Protein AF-A0A958N8B2-F1 (afdb_monomer_lite)

Structure (mmCIF, N/CA/C/O backbone):
data_AF-A0A958N8B2-F1
#
_entry.id   AF-A0A958N8B2-F1
#
loop_
_atom_site.group_PDB
_atom_site.id
_atom_site.type_symbol
_atom_site.label_atom_id
_atom_site.label_alt_id
_atom_site.label_comp_id
_atom_site.label_asym_id
_atom_site.label_entity_id
_atom_site.label_seq_id
_atom_site.pdbx_PDB_ins_code
_atom_site.Cartn_x
_atom_site.Cartn_y
_atom_site.Cartn_z
_atom_site.occupancy
_atom_site.B_iso_or_equiv
_atom_site.auth_seq_id
_atom_site.auth_comp_id
_atom_site.auth_asym_id
_atom_site.auth_atom_id
_atom_site.pdbx_PDB_model_num
ATOM 1 N N . MET A 1 1 ? -13.854 0.200 -0.971 1.00 92.38 1 MET A N 1
ATOM 2 C CA . MET A 1 1 ? -12.837 0.513 0.056 1.00 92.38 1 MET A CA 1
ATOM 3 C C . MET A 1 1 ? -11.889 1.619 -0.404 1.00 92.38 1 MET A C 1
ATOM 5 O O . MET A 1 1 ? -11.945 2.680 0.193 1.00 92.38 1 MET A O 1
ATOM 9 N N . ALA A 1 2 ? -11.101 1.433 -1.475 1.00 94.50 2 ALA A N 1
ATOM 10 C CA . ALA A 1 2 ? -10.171 2.461 -1.979 1.00 94.50 2 ALA A CA 1
ATOM 11 C C . ALA A 1 2 ? -10.841 3.829 -2.223 1.00 94.50 2 ALA A C 1
ATOM 13 O O . ALA A 1 2 ? -10.378 4.840 -1.712 1.00 94.50 2 ALA A O 1
ATOM 14 N N . ILE A 1 3 ? -12.012 3.854 -2.873 1.00 95.44 3 ILE A N 1
ATOM 15 C CA . ILE A 1 3 ? -12.797 5.090 -3.062 1.00 95.44 3 ILE A CA 1
ATOM 16 C C . ILE A 1 3 ? -13.089 5.801 -1.728 1.00 95.44 3 ILE A C 1
ATOM 18 O O . ILE A 1 3 ? -12.949 7.014 -1.645 1.00 95.44 3 ILE A O 1
ATOM 22 N N . ALA A 1 4 ? -13.453 5.064 -0.673 1.00 96.12 4 ALA A N 1
ATOM 23 C CA . ALA A 1 4 ? -13.767 5.655 0.630 1.00 96.12 4 ALA A CA 1
ATOM 24 C C . ALA A 1 4 ? -12.529 6.284 1.293 1.00 96.12 4 ALA A C 1
ATOM 26 O O . ALA A 1 4 ? -12.636 7.344 1.903 1.00 96.12 4 ALA A O 1
ATOM 27 N N . ILE A 1 5 ? -11.356 5.660 1.135 1.00 97.56 5 ILE A N 1
ATOM 28 C CA . ILE A 1 5 ? -10.074 6.202 1.611 1.00 97.56 5 ILE A CA 1
ATOM 29 C C . ILE A 1 5 ? -9.712 7.466 0.817 1.00 97.56 5 ILE A C 1
ATOM 31 O O . ILE A 1 5 ? -9.427 8.505 1.408 1.00 97.56 5 ILE A O 1
ATOM 35 N N . SER A 1 6 ? -9.818 7.410 -0.513 1.00 97.69 6 SER A N 1
ATOM 36 C CA . SER A 1 6 ? -9.534 8.543 -1.404 1.00 97.69 6 SER A CA 1
ATOM 37 C C . SER A 1 6 ? -10.443 9.748 -1.143 1.00 97.69 6 SER A C 1
ATOM 39 O O . SER A 1 6 ? -9.972 10.881 -1.077 1.00 97.69 6 SER A O 1
ATOM 41 N N . GLN A 1 7 ? -11.733 9.525 -0.873 1.00 97.75 7 GLN A N 1
ATOM 42 C CA . GLN A 1 7 ? -12.687 10.586 -0.523 1.00 97.75 7 GLN A CA 1
ATOM 43 C C . GLN A 1 7 ? -12.355 11.317 0.786 1.00 97.75 7 GLN A C 1
ATOM 45 O O . GLN A 1 7 ? -12.834 12.430 1.000 1.00 97.75 7 GLN A O 1
ATOM 50 N N . LYS A 1 8 ? -11.540 10.720 1.663 1.00 98.06 8 LYS A N 1
ATOM 51 C CA . LYS A 1 8 ? -11.004 11.387 2.858 1.00 98.06 8 LYS A CA 1
ATOM 52 C C . LYS A 1 8 ? -9.726 12.186 2.585 1.00 98.06 8 LYS A C 1
ATOM 54 O O . LYS A 1 8 ? -9.203 12.802 3.505 1.00 98.06 8 LYS A O 1
ATOM 59 N N . GLY A 1 9 ? -9.252 12.214 1.340 1.00 97.81 9 GLY A N 1
ATOM 60 C CA . GLY A 1 9 ? -8.042 12.926 0.930 1.00 97.81 9 GLY A CA 1
ATOM 61 C C . GLY A 1 9 ? -6.757 12.109 1.074 1.00 97.81 9 GLY A C 1
ATOM 62 O O . GLY A 1 9 ? -5.673 12.666 0.922 1.00 97.81 9 GLY A O 1
ATOM 63 N N . PHE A 1 10 ? -6.854 10.808 1.359 1.00 98.50 10 PHE A N 1
ATOM 64 C CA . PHE A 1 10 ? -5.691 9.929 1.457 1.00 98.50 10 PHE A CA 1
ATOM 65 C C . PHE A 1 10 ? -5.361 9.283 0.107 1.00 98.50 10 PHE A C 1
ATOM 67 O O . PHE A 1 10 ? -6.251 8.869 -0.637 1.00 98.50 10 PHE A O 1
ATOM 74 N N . LYS A 1 11 ? -4.069 9.133 -0.185 1.00 98.44 11 LYS A N 1
ATOM 75 C CA . LYS A 1 11 ? -3.585 8.272 -1.272 1.00 98.44 11 LYS A CA 1
ATOM 76 C C . LYS A 1 11 ? -3.859 6.814 -0.914 1.00 98.44 11 LYS A C 1
ATOM 78 O O . LYS A 1 11 ? -3.676 6.441 0.240 1.00 98.44 11 LYS A O 1
ATOM 83 N N . VAL A 1 12 ? -4.244 5.988 -1.882 1.00 98.50 12 VAL A N 1
ATOM 84 C CA . VAL A 1 12 ? -4.472 4.550 -1.683 1.00 98.50 12 VAL A CA 1
ATOM 85 C C . VAL A 1 12 ? -4.188 3.793 -2.965 1.00 98.50 12 VAL A C 1
ATOM 87 O O . VAL A 1 12 ? -4.792 4.080 -3.991 1.00 98.50 12 VAL A O 1
ATOM 90 N N . TYR A 1 13 ? -3.304 2.808 -2.893 1.00 98.62 13 TYR A N 1
ATOM 91 C CA . TYR A 1 13 ? -2.817 2.060 -4.041 1.00 98.62 13 TYR A CA 1
ATOM 92 C C . TYR A 1 13 ? -2.872 0.558 -3.780 1.00 98.62 13 TYR A C 1
ATOM 94 O O . TYR A 1 13 ? -2.744 0.110 -2.639 1.00 98.62 13 TYR A O 1
ATOM 102 N N . PHE A 1 14 ? -3.006 -0.227 -4.844 1.00 97.81 14 PHE A N 1
ATOM 103 C CA . PHE A 1 14 ? -2.565 -1.620 -4.813 1.00 97.81 14 PHE A CA 1
ATOM 104 C C . PHE A 1 14 ? -1.046 -1.642 -4.931 1.00 97.81 14 PHE A C 1
ATOM 106 O O . PHE A 1 14 ? -0.475 -0.773 -5.591 1.00 97.81 14 PHE A O 1
ATOM 113 N N . ALA A 1 15 ? -0.384 -2.589 -4.277 1.00 97.00 15 ALA A N 1
ATOM 114 C CA . ALA A 1 15 ? 1.064 -2.566 -4.145 1.00 97.00 15 ALA A CA 1
ATOM 115 C C . ALA A 1 15 ? 1.699 -3.942 -4.342 1.00 97.00 15 ALA A C 1
ATOM 117 O O . ALA A 1 15 ? 1.129 -4.962 -3.973 1.00 97.00 15 ALA A O 1
ATOM 118 N N . GLY A 1 16 ? 2.937 -3.972 -4.832 1.00 94.81 16 GLY A N 1
ATOM 119 C CA . GLY A 1 16 ? 3.757 -5.180 -4.789 1.00 94.81 16 GLY A CA 1
ATOM 120 C C . GLY A 1 16 ? 3.387 -6.237 -5.817 1.00 94.81 16 GLY A C 1
ATOM 121 O O . GLY A 1 16 ? 3.177 -5.935 -6.993 1.00 94.81 16 GLY A O 1
ATOM 122 N N . GLY A 1 17 ? 3.383 -7.499 -5.377 1.00 94.50 17 GLY A N 1
ATOM 123 C CA . GLY A 1 17 ? 3.318 -8.662 -6.263 1.00 94.50 17 GLY A CA 1
ATOM 124 C C . GLY A 1 17 ? 2.089 -8.667 -7.167 1.00 94.50 17 GLY A C 1
ATOM 125 O O . GLY A 1 17 ? 2.211 -8.996 -8.342 1.00 94.50 17 GLY A O 1
ATOM 126 N N . CYS A 1 18 ? 0.935 -8.217 -6.667 1.00 95.44 18 CYS A N 1
ATOM 127 C CA . CYS A 1 18 ? -0.291 -8.151 -7.462 1.00 95.44 18 CYS A CA 1
ATOM 128 C C . CYS A 1 18 ? -0.184 -7.165 -8.631 1.00 95.44 18 CYS A C 1
ATOM 130 O O . CYS A 1 18 ? -0.646 -7.467 -9.728 1.00 95.44 18 CYS A O 1
ATOM 132 N N . VAL A 1 19 ? 0.481 -6.024 -8.426 1.00 97.12 19 VAL A N 1
ATOM 133 C CA . VAL A 1 19 ? 0.704 -5.013 -9.467 1.00 97.12 19 VAL A CA 1
ATOM 134 C C . VAL A 1 19 ? 1.708 -5.528 -10.487 1.00 97.12 19 VAL A C 1
ATOM 136 O O . VAL A 1 19 ? 1.445 -5.460 -11.685 1.00 97.12 19 VAL A O 1
ATOM 139 N N . ARG A 1 20 ? 2.826 -6.095 -10.018 1.00 96.75 20 ARG A N 1
ATOM 140 C CA . ARG A 1 20 ? 3.837 -6.736 -10.870 1.00 96.75 20 ARG A CA 1
ATOM 141 C C . ARG A 1 20 ? 3.209 -7.804 -11.761 1.00 96.75 20 ARG A C 1
ATOM 143 O O . ARG A 1 20 ? 3.373 -7.774 -12.977 1.00 96.75 20 ARG A O 1
ATOM 150 N N . ASP A 1 21 ? 2.493 -8.747 -11.161 1.00 96.75 21 ASP A N 1
ATOM 151 C CA . ASP A 1 21 ? 1.940 -9.891 -11.880 1.00 96.75 21 ASP A CA 1
ATOM 152 C C . ASP A 1 21 ? 0.844 -9.445 -12.855 1.00 96.75 21 ASP A C 1
ATOM 154 O O . ASP A 1 21 ? 0.866 -9.863 -14.013 1.00 96.75 21 ASP A O 1
ATOM 158 N N . ALA A 1 22 ? -0.031 -8.515 -12.453 1.00 96.06 22 ALA A N 1
ATOM 159 C CA . ALA A 1 22 ? -1.010 -7.914 -13.355 1.00 96.06 22 ALA A CA 1
ATOM 160 C C . ALA A 1 22 ? -0.345 -7.200 -14.546 1.00 96.06 22 ALA A C 1
ATOM 162 O O . ALA A 1 22 ? -0.772 -7.393 -15.685 1.00 96.06 22 ALA A O 1
ATOM 163 N N . TYR A 1 23 ? 0.726 -6.432 -14.308 1.00 95.62 23 TYR A N 1
ATOM 164 C CA . TYR A 1 23 ? 1.482 -5.743 -15.360 1.00 95.62 23 TYR A CA 1
ATOM 165 C C . TYR A 1 23 ? 2.097 -6.725 -16.370 1.00 95.62 23 TYR A C 1
ATOM 167 O O . TYR A 1 23 ? 2.113 -6.464 -17.570 1.00 95.62 23 TYR A O 1
ATOM 175 N N . MET A 1 24 ? 2.536 -7.897 -15.902 1.00 96.00 24 MET A N 1
ATOM 176 C CA . MET A 1 24 ? 3.071 -8.981 -16.735 1.00 96.00 24 MET A CA 1
ATOM 177 C C . MET A 1 24 ? 2.000 -9.852 -17.412 1.00 96.00 24 MET A C 1
ATOM 179 O O . MET A 1 24 ? 2.347 -10.821 -18.091 1.00 96.00 24 MET A O 1
ATOM 183 N N . GLY A 1 25 ? 0.708 -9.586 -17.194 1.00 96.12 25 GLY A N 1
ATOM 184 C CA . GLY A 1 25 ? -0.377 -10.451 -17.669 1.00 96.12 25 GLY A CA 1
ATOM 185 C C . GLY A 1 25 ? -0.409 -11.829 -16.992 1.00 96.12 25 GLY A C 1
ATOM 186 O O . GLY A 1 25 ? -0.872 -12.804 -17.586 1.00 96.12 25 GLY A O 1
ATOM 187 N N . ARG A 1 26 ? 0.112 -11.933 -15.765 1.00 96.56 26 ARG A N 1
ATOM 188 C CA . ARG A 1 26 ? 0.123 -13.149 -14.943 1.00 96.56 26 ARG A CA 1
ATOM 189 C C . ARG A 1 26 ? -1.026 -13.126 -13.928 1.00 96.56 26 ARG A C 1
ATOM 191 O O . ARG A 1 26 ? -1.447 -12.054 -13.496 1.00 96.56 26 ARG A O 1
ATOM 198 N N . PRO A 1 27 ? -1.545 -14.299 -13.524 1.00 95.00 27 PRO A N 1
ATOM 199 C CA . PRO A 1 27 ? -2.516 -14.369 -12.440 1.00 95.00 27 PRO A CA 1
ATOM 200 C C . PRO A 1 27 ? -1.876 -13.960 -11.106 1.00 95.00 27 PRO A C 1
ATOM 202 O O . PRO A 1 27 ? -0.714 -14.271 -10.852 1.00 95.00 27 PRO A O 1
ATOM 205 N N . PHE A 1 28 ? -2.665 -13.324 -10.242 1.00 93.12 28 PHE A N 1
ATOM 206 C CA . PHE A 1 28 ? -2.323 -12.997 -8.857 1.00 93.12 28 PHE A CA 1
ATOM 207 C C . PHE A 1 28 ? -3.475 -13.419 -7.939 1.00 93.12 28 PHE A C 1
ATOM 209 O O . PHE A 1 28 ? -4.625 -13.476 -8.378 1.00 93.12 28 PHE A O 1
ATOM 216 N N . ASN A 1 29 ? -3.168 -13.724 -6.677 1.00 83.12 29 ASN A N 1
ATOM 217 C CA . ASN A 1 29 ? -4.153 -14.255 -5.726 1.00 83.12 29 ASN A CA 1
ATOM 218 C C . ASN A 1 29 ? -4.464 -13.291 -4.577 1.00 83.12 29 ASN A C 1
ATOM 220 O O . ASN A 1 29 ? -5.604 -13.242 -4.125 1.00 83.12 29 ASN A O 1
ATOM 224 N N . ASP A 1 30 ? -3.477 -12.505 -4.150 1.00 86.25 30 ASP A N 1
ATOM 225 C CA . ASP A 1 30 ? -3.583 -11.610 -3.000 1.00 86.25 30 ASP A CA 1
ATOM 226 C C . ASP A 1 30 ? -3.427 -10.158 -3.453 1.00 86.25 30 ASP A C 1
ATOM 228 O O . ASP A 1 30 ? -2.662 -9.872 -4.374 1.00 86.25 30 ASP A O 1
ATOM 232 N N . ILE A 1 31 ? -4.178 -9.240 -2.839 1.00 91.19 31 ILE A N 1
ATOM 233 C CA . ILE A 1 31 ? -4.089 -7.801 -3.109 1.00 91.19 31 ILE A CA 1
ATOM 234 C C . ILE A 1 31 ? -3.585 -7.113 -1.847 1.00 91.19 31 ILE A C 1
ATOM 236 O O . ILE A 1 31 ? -4.342 -6.955 -0.888 1.00 91.19 31 ILE A O 1
ATOM 240 N N . ASP A 1 32 ? -2.341 -6.644 -1.895 1.00 93.19 32 ASP A N 1
ATOM 241 C CA . ASP A 1 32 ? -1.792 -5.759 -0.873 1.00 93.19 32 ASP A CA 1
ATOM 242 C C . ASP A 1 32 ? -2.191 -4.316 -1.163 1.00 93.19 32 ASP A C 1
ATOM 244 O O . ASP A 1 32 ? -2.097 -3.840 -2.301 1.00 93.19 32 ASP A O 1
ATOM 248 N N . ILE A 1 33 ? -2.620 -3.601 -0.125 1.00 97.81 33 ILE A N 1
ATOM 249 C CA . ILE A 1 33 ? -3.068 -2.215 -0.244 1.00 97.81 33 ILE A CA 1
ATOM 250 C C . ILE A 1 33 ? -2.170 -1.323 0.598 1.00 97.81 33 ILE A C 1
ATOM 252 O O . ILE A 1 33 ? -1.980 -1.557 1.789 1.00 97.81 33 ILE A O 1
ATOM 256 N N . ALA A 1 34 ? -1.634 -0.279 -0.027 1.00 98.31 34 ALA A N 1
ATOM 257 C CA . ALA A 1 34 ? -0.799 0.723 0.616 1.00 98.31 34 ALA A CA 1
ATOM 258 C C . ALA A 1 34 ? -1.504 2.086 0.599 1.00 98.31 34 ALA A C 1
ATOM 260 O O . ALA A 1 34 ? -2.155 2.436 -0.383 1.00 98.31 34 ALA A O 1
ATOM 261 N N . THR A 1 35 ? -1.435 2.853 1.684 1.00 98.75 35 THR A N 1
ATOM 262 C CA . THR A 1 35 ? -2.198 4.106 1.818 1.00 98.75 35 THR A CA 1
ATOM 263 C C . THR A 1 35 ? -1.458 5.155 2.634 1.00 98.75 35 THR A C 1
ATOM 265 O O . THR A 1 35 ? -0.653 4.822 3.497 1.00 98.75 35 THR A O 1
ATOM 268 N N . SER A 1 36 ? -1.760 6.436 2.421 1.00 98.56 36 SER A N 1
ATOM 269 C CA . SER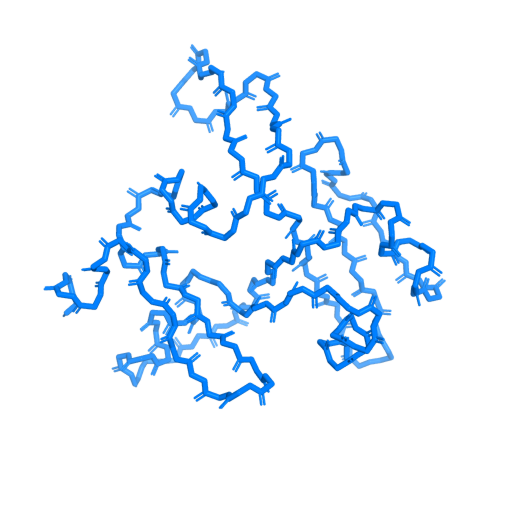 A 1 36 ? -1.280 7.502 3.309 1.00 98.56 36 SER A CA 1
ATOM 270 C C . SER A 1 36 ? -2.105 7.625 4.597 1.00 98.56 36 SER A C 1
ATOM 272 O O . SER A 1 36 ? -1.733 8.395 5.476 1.00 98.56 36 SER A O 1
ATOM 274 N N . ALA A 1 37 ? -3.236 6.920 4.708 1.00 98.56 37 ALA A N 1
ATOM 275 C CA . ALA A 1 37 ? -4.033 6.862 5.932 1.00 98.56 37 ALA A CA 1
ATOM 276 C C . ALA A 1 37 ? -3.301 6.053 7.011 1.00 98.56 37 ALA A C 1
ATOM 278 O O . ALA A 1 37 ? -2.816 4.953 6.735 1.00 98.56 37 ALA A O 1
ATOM 279 N N . THR A 1 38 ? -3.245 6.563 8.240 1.00 98.25 38 THR A N 1
ATOM 280 C CA . THR A 1 38 ? -2.689 5.824 9.383 1.00 98.25 38 THR A CA 1
ATOM 281 C C . THR A 1 38 ? -3.643 4.713 9.839 1.00 98.25 38 THR A C 1
ATOM 283 O O . THR A 1 38 ? -4.831 4.739 9.497 1.00 98.25 38 THR A O 1
ATOM 286 N N . PRO A 1 39 ? -3.193 3.744 10.658 1.00 98.25 39 PRO A N 1
ATOM 287 C CA . PRO A 1 39 ? -4.099 2.741 11.210 1.00 98.25 39 PRO A CA 1
ATOM 288 C C . PRO A 1 39 ? -5.268 3.351 11.990 1.00 98.25 39 PRO A C 1
ATOM 290 O O . PRO A 1 39 ? -6.381 2.843 11.909 1.00 98.25 39 PRO A O 1
ATOM 293 N N . ASP A 1 40 ? -5.036 4.448 12.715 1.00 98.12 40 ASP A N 1
ATOM 294 C CA . ASP A 1 40 ? -6.087 5.148 13.459 1.00 98.12 40 ASP A CA 1
ATOM 295 C C . ASP A 1 40 ? -7.098 5.830 12.528 1.00 98.12 40 ASP A C 1
ATOM 297 O O . ASP A 1 40 ? -8.301 5.749 12.780 1.00 98.12 40 ASP A O 1
ATOM 301 N N . ASP A 1 41 ? -6.642 6.414 11.414 1.00 98.31 41 ASP A N 1
ATOM 302 C CA . ASP A 1 41 ? -7.538 6.962 10.388 1.00 98.31 41 ASP A CA 1
ATOM 303 C C . ASP A 1 41 ? -8.434 5.870 9.795 1.00 98.31 41 ASP A C 1
ATOM 305 O O . ASP A 1 41 ? -9.636 6.067 9.618 1.00 98.31 41 ASP A O 1
ATOM 309 N N . LEU A 1 42 ? -7.861 4.698 9.505 1.00 98.25 42 LEU A N 1
ATOM 310 C CA . LEU A 1 42 ? -8.598 3.569 8.941 1.00 98.25 42 LEU A CA 1
ATOM 311 C C . LEU A 1 42 ? -9.597 2.975 9.946 1.00 98.25 42 LEU A C 1
ATOM 313 O O . LEU A 1 42 ? -10.727 2.676 9.561 1.00 98.25 42 LEU A O 1
ATOM 317 N N . ILE A 1 43 ? -9.217 2.853 11.222 1.00 97.88 43 ILE A N 1
ATOM 318 C CA . ILE A 1 43 ? -10.121 2.443 12.311 1.00 97.88 43 ILE A CA 1
ATOM 319 C C . ILE A 1 43 ? -11.288 3.432 12.439 1.00 97.88 43 ILE A C 1
ATOM 321 O O . ILE A 1 43 ? -12.427 3.018 12.627 1.00 97.88 43 ILE A O 1
ATOM 325 N N . GLY A 1 44 ? -11.029 4.737 12.310 1.00 97.50 44 GLY A N 1
ATOM 326 C CA . GLY A 1 44 ? -12.079 5.759 12.331 1.00 97.50 44 GLY A CA 1
ATOM 327 C C . GLY A 1 44 ? -12.951 5.789 11.069 1.00 97.50 44 GLY A C 1
ATOM 328 O O . GLY A 1 44 ? -14.073 6.297 11.109 1.00 97.50 44 GLY A O 1
ATOM 329 N N . LEU A 1 45 ? -12.450 5.271 9.945 1.00 97.69 45 LEU A N 1
ATOM 330 C CA . LEU A 1 45 ? -13.127 5.305 8.647 1.00 97.69 45 LEU A CA 1
ATOM 331 C C . LEU A 1 45 ? -14.036 4.096 8.397 1.00 97.69 45 LEU A C 1
ATOM 333 O O . LEU A 1 45 ? -15.043 4.230 7.699 1.00 97.69 45 LEU A O 1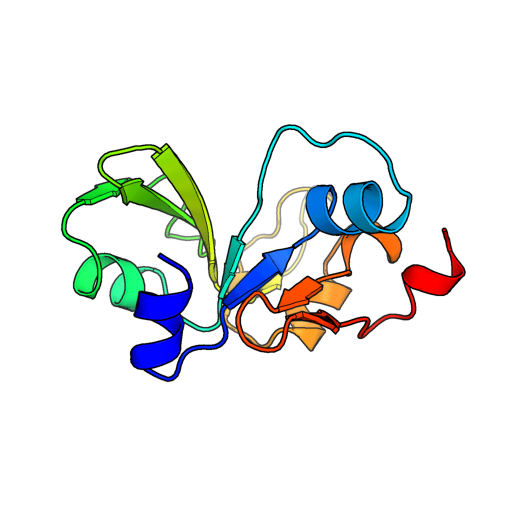
ATOM 337 N N . PHE A 1 46 ? -13.679 2.922 8.916 1.00 97.56 46 PHE A N 1
ATOM 338 C CA . PHE A 1 46 ? -14.362 1.667 8.612 1.00 97.56 46 PHE A CA 1
ATOM 339 C C . PHE A 1 46 ? -15.068 1.083 9.833 1.00 97.56 46 PHE A C 1
ATOM 341 O O . PHE A 1 46 ? -14.535 1.082 10.933 1.00 97.56 46 PHE A O 1
ATOM 348 N N . GLU A 1 47 ? -16.259 0.518 9.618 1.00 96.75 47 GLU A N 1
ATOM 349 C CA . GLU A 1 47 ? -17.075 -0.085 10.683 1.00 96.75 47 GLU A CA 1
ATOM 350 C C . GLU A 1 47 ? -16.354 -1.235 11.399 1.00 96.75 47 GLU A C 1
ATOM 352 O O . GLU A 1 47 ? -16.502 -1.414 12.608 1.00 96.75 47 GLU A O 1
ATOM 357 N N . LYS A 1 48 ? -15.574 -2.026 10.652 1.00 97.69 48 LYS A N 1
ATOM 358 C CA . LYS A 1 48 ? -14.879 -3.195 11.182 1.00 97.69 48 LYS A CA 1
ATOM 359 C C . LYS A 1 48 ? -13.455 -3.295 10.648 1.00 97.69 48 LYS A C 1
ATOM 361 O O . LYS A 1 48 ? -13.225 -3.442 9.447 1.00 97.69 48 LYS A O 1
ATOM 366 N N . THR A 1 49 ? -12.510 -3.311 11.580 1.00 98.19 49 THR A N 1
ATOM 367 C CA . THR A 1 49 ? -11.082 -3.518 11.335 1.00 98.19 49 THR A CA 1
ATOM 368 C C . THR A 1 49 ? -10.519 -4.563 12.295 1.00 98.19 49 THR A C 1
ATOM 370 O O . THR A 1 49 ? -11.049 -4.743 13.392 1.00 98.19 49 THR A O 1
ATOM 373 N N . ILE A 1 50 ? -9.436 -5.236 11.911 1.00 98.12 50 ILE A N 1
ATOM 374 C CA . ILE A 1 50 ? -8.707 -6.186 12.762 1.00 98.12 50 ILE A CA 1
ATOM 375 C C . ILE A 1 50 ? -7.259 -5.713 12.873 1.00 98.12 50 ILE A C 1
ATOM 377 O O . ILE A 1 50 ? -6.599 -5.479 11.860 1.00 98.12 50 ILE A O 1
ATOM 381 N N . ASP A 1 51 ? -6.772 -5.571 14.104 1.00 97.56 51 ASP A N 1
ATOM 382 C CA . ASP A 1 51 ? -5.362 -5.294 14.363 1.00 97.56 51 ASP A CA 1
ATOM 383 C C . ASP A 1 51 ? -4.549 -6.580 14.173 1.00 97.56 51 ASP A C 1
ATOM 385 O O . ASP A 1 51 ? -4.692 -7.534 14.938 1.00 97.56 51 ASP A O 1
ATOM 389 N N . ILE A 1 52 ? -3.725 -6.599 13.128 1.00 96.62 52 ILE A N 1
ATOM 390 C CA . ILE A 1 52 ? -2.780 -7.686 12.836 1.00 96.62 52 ILE A CA 1
ATOM 391 C C . ILE A 1 52 ? -1.320 -7.221 12.918 1.00 96.62 52 ILE A C 1
ATOM 393 O O . ILE A 1 52 ? -0.402 -7.996 12.671 1.00 96.62 52 ILE A O 1
ATOM 397 N N . GLY A 1 53 ? -1.095 -5.947 13.234 1.00 95.06 53 GLY A N 1
ATOM 398 C CA . GLY A 1 53 ? 0.195 -5.302 13.023 1.00 95.06 53 GLY A CA 1
ATOM 399 C C . GLY A 1 53 ? 0.142 -3.780 13.065 1.00 95.06 53 GLY A C 1
ATOM 400 O O . GLY A 1 53 ? 0.959 -3.131 12.412 1.00 95.06 53 GLY A O 1
ATOM 401 N N . LYS A 1 54 ? -0.786 -3.183 13.826 1.00 95.25 54 LYS A N 1
ATOM 402 C CA . LYS A 1 54 ? -0.972 -1.727 13.911 1.00 95.25 54 LYS A CA 1
ATOM 403 C C . LYS A 1 54 ? 0.315 -0.990 14.272 1.00 95.25 54 LYS A C 1
ATOM 405 O O . LYS A 1 54 ? 0.590 0.066 13.709 1.00 95.25 54 LYS A O 1
ATOM 410 N N . ALA A 1 55 ? 1.130 -1.566 15.158 1.00 92.62 55 ALA A N 1
ATOM 411 C CA . ALA A 1 55 ? 2.441 -1.027 15.536 1.00 92.62 55 ALA A CA 1
ATOM 412 C C . ALA A 1 55 ? 3.412 -0.880 14.345 1.00 92.62 55 ALA A C 1
ATOM 414 O O . ALA A 1 55 ? 4.321 -0.057 14.392 1.00 92.62 55 ALA A O 1
ATOM 415 N N . PHE A 1 56 ? 3.197 -1.649 13.275 1.00 93.12 56 PHE A N 1
ATOM 416 C CA . PHE A 1 56 ? 3.954 -1.604 12.025 1.00 93.12 56 PHE A CA 1
ATOM 417 C C . PHE A 1 56 ? 3.171 -0.946 10.875 1.00 93.12 56 PHE A C 1
ATOM 419 O O . PHE A 1 56 ? 3.631 -0.944 9.735 1.00 93.12 56 PHE A O 1
ATOM 426 N N . GLY A 1 57 ? 2.007 -0.355 11.156 1.00 95.88 57 GLY A N 1
ATOM 427 C CA . GLY A 1 57 ? 1.184 0.331 10.161 1.00 95.88 57 GLY A CA 1
ATOM 428 C C . GLY A 1 57 ? 0.200 -0.553 9.404 1.00 95.88 57 GLY A C 1
ATOM 429 O O . GLY A 1 57 ? -0.419 -0.059 8.471 1.00 95.88 57 GLY A O 1
ATOM 430 N N . THR A 1 58 ? 0.039 -1.824 9.777 1.00 96.94 58 THR A N 1
ATOM 431 C CA . THR A 1 58 ? -0.789 -2.782 9.031 1.00 96.94 58 THR A CA 1
ATOM 432 C C . THR A 1 58 ? -2.035 -3.171 9.818 1.00 96.94 58 THR A C 1
ATOM 434 O O . THR A 1 58 ? -1.950 -3.589 10.974 1.00 96.94 58 THR A O 1
ATOM 437 N N . ILE A 1 59 ? -3.202 -3.069 9.185 1.00 97.88 59 ILE A N 1
ATOM 438 C CA . ILE A 1 59 ? -4.472 -3.573 9.719 1.00 97.88 59 ILE A CA 1
ATOM 439 C C . ILE A 1 59 ? -5.253 -4.304 8.627 1.00 97.88 59 ILE A C 1
ATOM 441 O O . ILE A 1 59 ? -5.042 -4.071 7.440 1.00 97.88 59 ILE A O 1
ATOM 445 N N . VAL A 1 60 ? -6.220 -5.129 9.019 1.00 97.94 60 VAL A N 1
ATOM 446 C CA . VAL A 1 60 ? -7.210 -5.667 8.079 1.00 97.94 60 VAL A CA 1
ATOM 447 C C . VAL A 1 60 ? -8.463 -4.806 8.111 1.00 97.94 60 VAL A C 1
ATOM 449 O O . VAL A 1 60 ? -9.050 -4.603 9.174 1.00 97.94 60 VAL A O 1
ATOM 452 N N . VAL A 1 61 ? -8.920 -4.348 6.948 1.00 97.44 61 VAL A N 1
ATOM 453 C CA . VAL A 1 61 ? -10.241 -3.734 6.775 1.00 97.44 61 VAL A CA 1
ATOM 454 C C . VAL A 1 61 ? -11.230 -4.808 6.335 1.00 97.44 61 VAL A C 1
ATOM 456 O O . VAL A 1 61 ? -11.024 -5.488 5.327 1.00 97.44 61 VAL A O 1
ATOM 459 N N . VAL A 1 62 ? -12.321 -4.963 7.086 1.00 96.81 62 VAL A N 1
ATOM 460 C CA . VAL A 1 62 ? -13.357 -5.960 6.805 1.00 96.81 62 VAL A CA 1
ATOM 461 C C . VAL A 1 62 ? -14.514 -5.294 6.070 1.00 96.81 62 VAL A C 1
ATOM 463 O O . VAL A 1 62 ? -15.134 -4.357 6.567 1.00 96.81 62 VAL A O 1
ATOM 466 N N . THR A 1 63 ? -14.828 -5.803 4.883 1.00 92.19 63 THR A N 1
ATOM 467 C CA . THR A 1 63 ? -16.003 -5.410 4.096 1.00 92.19 63 THR A CA 1
ATOM 468 C C . THR A 1 63 ? -17.007 -6.568 4.047 1.00 92.19 63 THR A C 1
ATOM 470 O O . THR A 1 63 ? -16.628 -7.701 4.350 1.00 92.19 63 THR A O 1
ATOM 473 N N . PRO A 1 64 ? -18.268 -6.346 3.627 1.00 92.25 64 PRO A N 1
ATOM 474 C CA . PRO A 1 64 ? -19.251 -7.429 3.518 1.00 92.25 64 PRO A CA 1
ATOM 475 C C . PRO A 1 64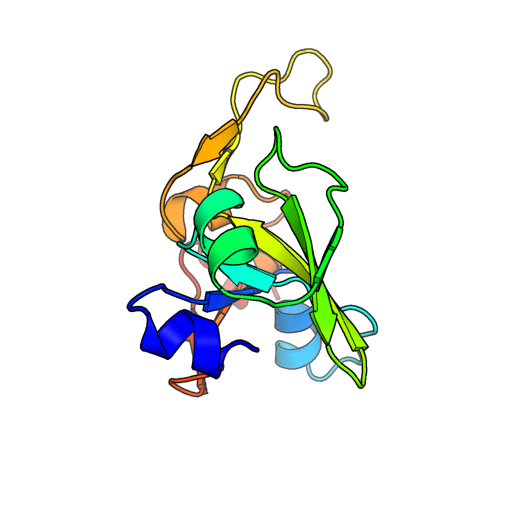 ? -18.817 -8.597 2.620 1.00 92.25 64 PRO A C 1
ATOM 477 O O . PRO A 1 64 ? -19.238 -9.726 2.844 1.00 92.25 64 PRO A O 1
ATOM 480 N N . ASN A 1 65 ? -17.970 -8.327 1.619 1.00 90.31 65 ASN A N 1
ATOM 481 C CA . ASN A 1 65 ? -17.603 -9.304 0.592 1.00 90.31 65 ASN A CA 1
ATOM 482 C C . ASN A 1 65 ? -16.180 -9.857 0.749 1.00 90.31 65 ASN A C 1
ATOM 484 O O . ASN A 1 65 ? -15.879 -10.904 0.185 1.00 90.31 65 ASN A O 1
ATOM 488 N N . ALA A 1 66 ? -15.292 -9.148 1.452 1.00 92.19 66 ALA A N 1
ATOM 489 C CA . ALA A 1 66 ? -13.872 -9.488 1.515 1.00 92.19 66 ALA A CA 1
ATOM 490 C C . ALA A 1 66 ? -13.146 -8.799 2.679 1.00 92.19 66 ALA A C 1
ATOM 492 O O . ALA A 1 66 ? -13.631 -7.821 3.258 1.00 92.19 66 ALA A O 1
ATOM 493 N N . GLN A 1 67 ? -11.951 -9.300 2.974 1.00 94.94 67 GLN A N 1
ATOM 494 C CA . GLN A 1 67 ? -10.997 -8.718 3.911 1.00 94.94 67 GLN A CA 1
ATOM 495 C C . GLN A 1 67 ? -9.773 -8.245 3.134 1.00 94.94 67 GLN A C 1
ATOM 497 O O . GLN A 1 67 ? -9.328 -8.938 2.223 1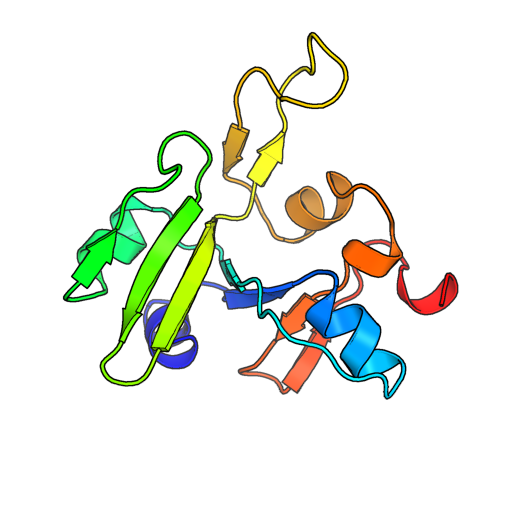.00 94.94 67 GLN A O 1
ATOM 502 N N . PHE A 1 68 ? -9.254 -7.075 3.492 1.00 94.75 68 PHE A N 1
ATOM 503 C CA . PHE A 1 68 ? -8.100 -6.482 2.826 1.00 94.75 68 PHE A CA 1
ATOM 504 C C . PHE A 1 68 ? -7.048 -6.103 3.850 1.00 94.75 68 PHE A C 1
ATOM 506 O O . PHE A 1 68 ? -7.358 -5.387 4.803 1.00 94.75 68 PHE A O 1
ATOM 513 N N . GLU A 1 69 ? -5.816 -6.549 3.634 1.00 96.50 69 GLU A N 1
ATOM 514 C CA . GLU A 1 69 ? -4.670 -6.033 4.367 1.00 96.50 69 GLU A CA 1
ATOM 515 C C . GLU A 1 69 ? -4.324 -4.641 3.831 1.00 96.50 69 GLU A C 1
ATOM 517 O O . GLU A 1 69 ? -4.084 -4.447 2.638 1.00 96.50 69 GLU A O 1
ATOM 522 N N . VAL A 1 70 ? -4.359 -3.654 4.721 1.00 98.00 70 VAL A N 1
ATOM 523 C CA . VAL A 1 70 ? -4.093 -2.255 4.406 1.00 98.00 70 VAL A CA 1
ATOM 524 C C . VAL A 1 70 ? -2.929 -1.791 5.266 1.00 98.00 70 VAL A C 1
ATOM 526 O O . VAL A 1 70 ? -3.001 -1.813 6.496 1.00 98.00 70 VAL A O 1
ATOM 529 N N . THR A 1 71 ? -1.858 -1.362 4.606 1.00 98.12 71 THR A N 1
ATOM 530 C CA . THR A 1 71 ? -0.630 -0.894 5.245 1.00 98.12 71 THR A CA 1
ATOM 531 C C . THR A 1 71 ? -0.421 0.590 4.970 1.00 98.12 71 THR A C 1
ATOM 533 O O . THR A 1 71 ? -0.439 1.040 3.825 1.00 98.12 71 THR A O 1
ATOM 536 N N . THR A 1 72 ? -0.207 1.374 6.019 1.00 98.50 72 THR A N 1
ATOM 537 C CA . THR A 1 72 ? 0.211 2.770 5.886 1.00 98.50 72 THR A CA 1
ATOM 538 C C . THR A 1 72 ? 1.599 2.836 5.251 1.00 98.50 72 THR A C 1
ATOM 540 O O . THR A 1 72 ? 2.490 2.084 5.652 1.00 98.50 72 THR A O 1
ATOM 543 N N . PHE A 1 73 ? 1.800 3.745 4.293 1.00 98.50 73 PHE A N 1
ATOM 544 C CA . PHE A 1 73 ? 3.114 4.014 3.715 1.00 98.50 73 PHE A CA 1
ATOM 545 C C . PHE A 1 73 ? 4.134 4.243 4.817 1.00 98.50 73 PHE A C 1
ATOM 547 O O . PHE A 1 73 ? 3.902 5.019 5.751 1.00 98.50 73 PHE A O 1
ATOM 554 N N . ARG A 1 74 ? 5.274 3.568 4.715 1.00 96.88 74 ARG A N 1
ATOM 555 C CA . ARG A 1 74 ? 6.282 3.606 5.766 1.00 96.88 74 ARG A CA 1
ATOM 556 C C . ARG A 1 74 ? 7.683 3.479 5.206 1.00 96.88 74 ARG A C 1
ATOM 558 O O . ARG A 1 74 ? 7.896 2.861 4.171 1.00 96.88 74 ARG A O 1
ATOM 565 N N . LYS A 1 75 ? 8.640 3.987 5.969 1.00 95.25 75 LYS A N 1
ATOM 566 C CA . LYS A 1 75 ? 10.040 3.580 5.895 1.00 95.25 75 LYS A CA 1
ATOM 567 C C . LYS A 1 75 ? 10.361 2.686 7.082 1.00 95.25 75 LYS A C 1
ATOM 569 O O . LYS A 1 75 ? 9.867 2.908 8.194 1.00 95.25 75 LYS A O 1
ATOM 574 N N . ASP A 1 76 ? 11.193 1.693 6.835 1.00 92.38 76 ASP A N 1
ATOM 575 C CA . ASP A 1 76 ? 11.637 0.773 7.869 1.00 92.38 76 ASP A CA 1
ATOM 576 C C . ASP A 1 76 ? 12.782 1.415 8.675 1.00 92.38 76 ASP A C 1
ATOM 578 O O . ASP A 1 76 ? 13.600 2.167 8.139 1.00 92.38 76 ASP A O 1
ATOM 582 N N . GLY A 1 77 ? 12.793 1.179 9.989 1.00 87.94 77 GLY A N 1
ATOM 583 C CA . GLY A 1 77 ? 13.919 1.520 10.860 1.00 87.94 77 GLY A CA 1
ATOM 584 C C . GLY A 1 77 ? 15.073 0.525 10.719 1.00 87.94 77 GLY A C 1
ATOM 585 O O . GLY A 1 77 ? 15.074 -0.330 9.836 1.00 87.94 77 GLY A O 1
ATOM 586 N N . ASP A 1 78 ? 16.049 0.595 11.625 1.00 85.94 78 ASP A N 1
ATOM 587 C CA . ASP A 1 78 ? 17.218 -0.289 11.577 1.00 85.94 78 ASP A CA 1
ATOM 588 C C . ASP A 1 78 ? 16.811 -1.767 11.645 1.00 85.94 78 ASP A C 1
ATOM 590 O O . ASP A 1 78 ? 15.996 -2.151 12.491 1.00 85.94 78 ASP A O 1
ATOM 594 N N . TYR A 1 79 ? 17.425 -2.610 10.814 1.00 81.31 79 TYR A N 1
ATOM 595 C CA . TYR A 1 79 ? 17.264 -4.063 10.869 1.00 81.31 79 TYR A CA 1
ATOM 596 C C . TYR A 1 79 ? 18.326 -4.664 11.790 1.00 81.31 79 TYR A C 1
ATOM 598 O O . TYR A 1 79 ? 19.523 -4.495 11.562 1.00 81.31 79 TYR A O 1
ATOM 606 N N . LYS A 1 80 ? 17.903 -5.403 12.821 1.00 79.25 80 LYS A N 1
ATOM 607 C CA . LYS A 1 80 ? 18.835 -6.113 13.721 1.00 79.25 80 LYS A CA 1
ATOM 608 C C . LYS A 1 80 ? 19.197 -7.512 13.228 1.00 79.25 80 LYS A C 1
ATOM 610 O O . LYS A 1 80 ? 20.301 -7.976 13.486 1.00 7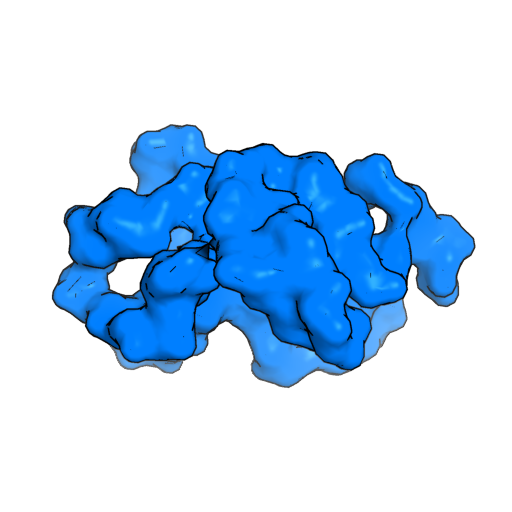9.25 80 LYS A O 1
ATOM 615 N N . ASP A 1 81 ? 18.275 -8.175 12.538 1.00 80.12 81 ASP A N 1
ATOM 616 C CA . ASP A 1 81 ? 18.404 -9.558 12.058 1.00 80.12 81 ASP A CA 1
ATOM 617 C C . ASP A 1 81 ? 18.347 -9.672 10.520 1.00 80.12 81 ASP A C 1
ATOM 619 O O . ASP A 1 81 ? 18.312 -10.770 9.968 1.00 80.12 81 ASP A O 1
ATOM 623 N N . GLY A 1 82 ? 18.325 -8.529 9.827 1.00 73.56 82 GLY A N 1
ATOM 624 C CA . GLY A 1 82 ? 18.244 -8.433 8.370 1.00 73.56 82 GLY A CA 1
ATOM 625 C C . GLY A 1 82 ? 16.857 -8.677 7.768 1.00 73.56 82 GLY A C 1
ATOM 626 O O . GLY A 1 82 ? 16.730 -8.595 6.550 1.00 73.56 82 GLY A O 1
ATOM 627 N N . ARG A 1 83 ? 15.823 -8.977 8.569 1.00 72.69 83 ARG A N 1
ATOM 628 C CA . ARG A 1 83 ? 14.452 -9.204 8.067 1.00 72.69 83 ARG A CA 1
ATOM 629 C C . ARG A 1 83 ? 13.388 -8.383 8.780 1.00 72.69 83 ARG A C 1
ATOM 631 O O . ARG A 1 83 ? 12.436 -7.955 8.138 1.00 72.69 83 ARG A O 1
ATOM 638 N N . HIS A 1 84 ? 13.548 -8.144 10.076 1.00 76.44 84 HIS A N 1
ATOM 639 C CA . HIS A 1 84 ? 12.580 -7.422 10.888 1.00 76.44 84 HIS A CA 1
ATOM 640 C C . HIS A 1 84 ? 13.164 -6.069 11.307 1.00 76.44 84 HIS A C 1
ATOM 642 O O . HIS A 1 84 ? 14.188 -6.024 12.006 1.00 76.44 84 HIS A O 1
ATOM 648 N N . PRO A 1 85 ? 12.543 -4.951 10.893 1.00 82.44 85 PRO A N 1
ATOM 649 C CA . PRO A 1 85 ? 12.984 -3.645 11.338 1.00 82.44 85 PRO A CA 1
ATOM 650 C C . PRO A 1 85 ? 12.623 -3.449 12.814 1.00 82.44 85 PRO A C 1
ATOM 652 O O . PRO A 1 85 ? 11.608 -3.939 13.310 1.00 82.44 85 PRO A O 1
ATOM 655 N N . THR A 1 86 ? 13.459 -2.703 13.531 1.00 84.62 86 THR A N 1
ATOM 656 C CA . THR A 1 86 ? 13.246 -2.357 14.949 1.00 84.62 86 THR A CA 1
ATOM 657 C C . THR A 1 86 ? 12.006 -1.495 15.189 1.00 84.62 86 THR A C 1
ATOM 659 O O . THR A 1 86 ? 11.531 -1.405 16.319 1.00 84.62 86 THR A O 1
ATOM 662 N N . GLY A 1 87 ? 11.485 -0.881 14.131 1.00 88.81 87 GLY A N 1
ATOM 663 C CA . GLY A 1 87 ? 10.265 -0.092 14.099 1.00 88.81 87 GLY A CA 1
ATOM 664 C C . GLY A 1 87 ? 10.012 0.421 12.685 1.00 88.81 87 GLY A C 1
ATOM 665 O O . GLY A 1 87 ? 10.783 0.145 11.766 1.00 88.81 87 GLY A O 1
ATOM 666 N N . VAL A 1 88 ? 8.936 1.180 12.509 1.00 93.19 88 VAL A N 1
ATOM 667 C CA . VAL A 1 88 ? 8.601 1.825 11.235 1.00 93.19 88 VAL A CA 1
ATOM 668 C C . VAL A 1 88 ? 8.255 3.285 11.474 1.00 93.19 88 VAL A C 1
ATOM 670 O O . VAL A 1 88 ? 7.776 3.658 12.546 1.00 93.19 88 VAL A O 1
ATOM 673 N N . HIS A 1 89 ? 8.467 4.109 10.458 1.00 95.38 89 HIS A N 1
ATOM 674 C CA . HIS A 1 89 ? 8.023 5.495 10.451 1.00 95.38 89 HIS A CA 1
ATOM 675 C C . HIS A 1 89 ? 7.085 5.698 9.273 1.00 95.38 89 HIS A C 1
ATOM 677 O O . HIS A 1 89 ? 7.469 5.422 8.137 1.00 95.38 89 HIS A O 1
ATOM 683 N N . PHE A 1 90 ? 5.874 6.191 9.531 1.00 96.62 90 PHE A N 1
ATOM 684 C CA . PHE A 1 90 ? 4.951 6.524 8.449 1.00 96.62 90 PHE A CA 1
ATOM 685 C C . PHE A 1 90 ? 5.543 7.625 7.568 1.00 96.62 90 PHE A C 1
ATOM 687 O O . PHE A 1 90 ? 6.190 8.551 8.063 1.00 96.62 90 PHE A O 1
ATOM 694 N N . SER A 1 91 ? 5.381 7.461 6.261 1.00 96.56 91 SER A N 1
ATOM 695 C CA . SER A 1 91 ? 6.055 8.257 5.236 1.00 96.56 91 SER A CA 1
ATOM 696 C C . SER A 1 91 ? 5.165 8.383 3.994 1.00 96.56 91 SER A C 1
ATOM 698 O O . SER A 1 91 ? 3.942 8.275 4.082 1.00 96.56 91 SER A O 1
ATOM 700 N N . ASP A 1 92 ? 5.773 8.632 2.840 1.00 97.69 92 ASP A N 1
ATOM 701 C CA . ASP A 1 92 ? 5.127 8.663 1.536 1.00 97.69 92 ASP A CA 1
ATOM 702 C C . ASP A 1 92 ? 5.336 7.369 0.727 1.00 97.69 92 ASP A C 1
ATOM 704 O O . ASP A 1 92 ? 6.028 6.431 1.131 1.00 97.69 92 ASP A O 1
ATOM 708 N N . ASP A 1 93 ? 4.694 7.331 -0.435 1.00 97.94 93 ASP A N 1
ATOM 709 C CA . ASP A 1 93 ? 4.738 6.241 -1.401 1.00 97.94 93 ASP A CA 1
ATOM 710 C C . ASP A 1 93 ? 6.132 6.008 -1.999 1.00 97.94 93 ASP A C 1
ATOM 712 O O . ASP A 1 93 ? 6.481 4.871 -2.311 1.00 97.94 93 ASP A O 1
ATOM 716 N N . LEU A 1 94 ? 6.961 7.047 -2.121 1.00 97.94 94 LEU A N 1
ATOM 717 C CA . LEU A 1 94 ? 8.332 6.903 -2.612 1.00 97.94 94 LEU A CA 1
ATOM 718 C C . LEU A 1 94 ? 9.197 6.138 -1.605 1.00 97.94 94 LEU A C 1
ATOM 720 O O . LEU A 1 94 ? 9.902 5.197 -1.975 1.00 97.94 94 LEU A O 1
ATOM 724 N N . GLU A 1 95 ? 9.153 6.531 -0.336 1.00 97.75 95 GLU A N 1
ATOM 725 C CA . GLU A 1 95 ? 9.897 5.848 0.721 1.00 97.75 95 GLU A CA 1
ATOM 726 C C . GLU A 1 95 ? 9.352 4.433 0.970 1.00 97.75 95 GLU A C 1
ATOM 728 O O . GLU A 1 95 ? 10.143 3.516 1.207 1.00 97.75 95 GLU A O 1
ATOM 733 N N . ASP A 1 96 ? 8.036 4.218 0.819 1.00 97.81 96 ASP A N 1
ATOM 734 C CA . ASP A 1 96 ? 7.448 2.873 0.866 1.00 97.81 96 ASP A CA 1
ATOM 735 C C . ASP A 1 96 ? 7.941 1.972 -0.269 1.00 97.81 96 ASP A C 1
ATOM 737 O O . ASP A 1 96 ? 8.234 0.805 -0.023 1.00 97.81 96 ASP A O 1
ATOM 741 N N . ALA A 1 97 ? 8.084 2.490 -1.495 1.00 97.38 97 ALA A N 1
ATOM 742 C CA . ALA A 1 97 ? 8.656 1.722 -2.602 1.00 97.38 97 ALA A CA 1
ATOM 743 C C . ALA A 1 97 ? 10.114 1.332 -2.326 1.00 97.38 97 ALA A C 1
ATOM 745 O O . ALA A 1 97 ? 10.487 0.174 -2.507 1.00 97.38 97 ALA A O 1
ATOM 746 N N . LYS A 1 98 ? 10.939 2.279 -1.858 1.00 96.06 98 LYS A N 1
ATOM 747 C CA . LYS A 1 98 ? 12.383 2.073 -1.641 1.00 96.06 98 LYS A CA 1
ATOM 748 C C . LYS A 1 98 ? 12.716 1.007 -0.600 1.00 96.06 98 LYS A C 1
ATOM 750 O O . LYS A 1 98 ? 13.772 0.392 -0.704 1.00 96.06 98 LYS A O 1
ATOM 755 N N . ARG A 1 99 ? 11.864 0.807 0.411 1.00 93.62 99 ARG A N 1
ATOM 756 C CA . ARG A 1 99 ? 12.096 -0.204 1.461 1.00 93.62 99 ARG A CA 1
ATOM 757 C C . ARG A 1 99 ? 11.755 -1.634 1.030 1.00 93.62 99 ARG A C 1
ATOM 759 O O . ARG A 1 99 ? 11.918 -2.556 1.824 1.00 93.62 99 ARG A O 1
ATOM 766 N N . ARG A 1 100 ? 11.188 -1.826 -0.164 1.00 93.12 100 ARG A N 1
ATOM 767 C CA . ARG A 1 100 ? 10.792 -3.156 -0.638 1.00 93.12 100 ARG A CA 1
ATOM 768 C C . ARG A 1 100 ? 12.005 -3.945 -1.112 1.00 93.12 100 ARG A C 1
ATOM 770 O O . ARG A 1 100 ? 13.034 -3.390 -1.475 1.00 93.12 100 ARG A O 1
ATOM 777 N N . ASP A 1 101 ? 11.857 -5.260 -1.068 1.00 89.81 101 ASP A N 1
ATOM 778 C CA . ASP A 1 101 ? 12.904 -6.242 -1.345 1.00 89.81 101 ASP A CA 1
ATOM 779 C C . ASP A 1 101 ? 13.437 -6.176 -2.783 1.00 89.81 101 ASP A C 1
ATOM 781 O O . ASP A 1 101 ? 14.647 -6.249 -2.998 1.00 89.81 101 ASP A O 1
ATOM 785 N N . PHE A 1 102 ? 12.543 -6.008 -3.759 1.00 93.06 102 PHE A N 1
ATOM 786 C CA . PHE A 1 102 ? 12.871 -5.883 -5.176 1.00 93.06 102 PHE A CA 1
ATOM 787 C C . PHE A 1 102 ? 12.176 -4.670 -5.799 1.00 93.06 102 PHE A C 1
ATOM 789 O O . PHE A 1 102 ? 11.031 -4.357 -5.470 1.00 93.06 102 PHE A O 1
ATOM 796 N N . THR A 1 103 ? 12.833 -4.037 -6.773 1.00 96.19 103 THR A N 1
ATOM 797 C CA . THR A 1 103 ? 12.298 -2.902 -7.550 1.00 96.19 103 THR A CA 1
ATOM 798 C C . THR A 1 103 ? 10.944 -3.223 -8.183 1.00 96.19 103 THR A C 1
ATOM 800 O O . THR A 1 103 ? 10.015 -2.426 -8.093 1.00 96.19 103 THR A O 1
ATOM 803 N N . ILE A 1 104 ? 10.791 -4.434 -8.725 1.00 95.94 104 ILE A N 1
ATOM 804 C CA . ILE A 1 104 ? 9.542 -4.948 -9.308 1.00 95.94 104 ILE A CA 1
ATOM 805 C C . ILE A 1 104 ? 8.388 -5.027 -8.294 1.00 95.94 104 ILE A C 1
ATOM 807 O O . ILE A 1 104 ? 7.225 -4.945 -8.674 1.00 95.94 104 ILE A O 1
ATOM 811 N N . ASN A 1 105 ? 8.694 -5.159 -6.999 1.00 95.19 105 ASN A N 1
ATOM 812 C CA . ASN A 1 105 ? 7.707 -5.138 -5.917 1.00 95.19 105 ASN A CA 1
ATOM 813 C C . ASN A 1 105 ? 7.459 -3.711 -5.389 1.00 95.19 105 ASN A C 1
ATOM 815 O O . ASN A 1 105 ? 6.551 -3.511 -4.584 1.00 95.19 105 ASN A O 1
ATOM 819 N N . GLY A 1 106 ? 8.234 -2.726 -5.853 1.00 96.56 106 GLY A N 1
ATOM 820 C CA . GLY A 1 106 ? 8.050 -1.285 -5.649 1.00 96.56 106 GLY A CA 1
ATOM 821 C C . GLY A 1 106 ? 6.968 -0.645 -6.511 1.00 96.56 106 GLY A C 1
ATOM 822 O O . GLY A 1 106 ? 6.747 0.558 -6.396 1.00 96.56 106 GLY A O 1
ATOM 823 N N . LEU A 1 107 ? 6.311 -1.426 -7.372 1.00 97.94 107 LEU A N 1
ATOM 824 C CA . LEU A 1 107 ? 5.229 -0.943 -8.217 1.00 97.94 107 LEU A CA 1
ATOM 825 C C . LEU A 1 107 ? 3.945 -0.748 -7.415 1.00 97.94 107 LEU A C 1
ATOM 827 O O . LEU A 1 107 ? 3.548 -1.597 -6.607 1.00 97.94 107 LEU A O 1
ATOM 831 N N . PHE A 1 108 ? 3.267 0.355 -7.715 1.00 98.44 108 PHE A N 1
ATOM 832 C CA . PHE A 1 108 ? 1.921 0.629 -7.245 1.00 98.44 108 PHE A CA 1
ATOM 833 C C . PHE A 1 108 ? 0.960 0.768 -8.418 1.00 98.44 108 PHE A C 1
ATOM 835 O O . PHE A 1 108 ? 1.345 1.158 -9.519 1.00 98.44 108 PHE A O 1
ATOM 842 N N . PHE A 1 109 ? -0.309 0.485 -8.167 1.00 98.31 109 PHE A N 1
ATOM 843 C CA . PHE A 1 109 ? -1.398 0.809 -9.074 1.00 98.31 109 PHE A CA 1
ATOM 844 C C . PHE A 1 109 ? -2.403 1.692 -8.346 1.00 98.31 109 PHE A C 1
ATOM 846 O O . PHE A 1 109 ? -2.910 1.311 -7.287 1.00 98.31 109 PHE A O 1
ATOM 853 N N . ASP A 1 110 ? -2.689 2.861 -8.913 1.00 98.12 110 ASP A N 1
ATOM 854 C CA . ASP A 1 110 ? -3.713 3.769 -8.416 1.00 98.12 110 ASP A CA 1
ATOM 855 C C . ASP A 1 110 ? -5.082 3.365 -8.991 1.00 98.12 110 ASP A C 1
ATOM 857 O O . ASP A 1 110 ? -5.337 3.555 -10.183 1.00 98.12 110 ASP A O 1
ATOM 861 N N . PRO A 1 111 ? -6.000 2.818 -8.170 1.00 96.69 111 PRO A N 1
ATOM 862 C CA . PRO A 1 111 ? -7.317 2.401 -8.634 1.00 96.69 111 PRO A CA 1
ATOM 863 C C . PRO A 1 111 ? -8.257 3.577 -8.943 1.00 96.69 111 PRO A C 1
ATOM 865 O O . PRO A 1 111 ? -9.360 3.344 -9.434 1.00 96.69 111 PRO A O 1
ATOM 868 N N . ILE A 1 112 ? -7.872 4.816 -8.617 1.00 96.62 112 ILE A N 1
ATOM 869 C CA . ILE A 1 112 ? -8.654 6.028 -8.867 1.00 96.62 112 ILE A CA 1
ATOM 870 C C . ILE A 1 112 ? -8.297 6.621 -10.230 1.00 96.62 112 ILE A C 1
ATOM 872 O O . ILE A 1 112 ? -9.200 6.880 -11.024 1.00 96.62 112 ILE A O 1
ATOM 876 N N . SER A 1 113 ? -7.004 6.813 -10.518 1.00 96.81 113 SER A N 1
ATOM 877 C CA . SER A 1 113 ? -6.544 7.309 -11.827 1.00 96.81 113 SER A CA 1
ATOM 878 C C . SER A 1 113 ? -6.385 6.207 -12.879 1.00 96.81 113 SER A C 1
ATOM 880 O O . SER A 1 113 ? -6.330 6.512 -14.067 1.00 96.81 113 SER A O 1
ATOM 882 N N . ALA A 1 114 ? -6.369 4.937 -12.458 1.00 96.50 114 ALA A N 1
ATOM 883 C CA . ALA A 1 114 ? -6.058 3.770 -13.282 1.00 96.50 114 ALA A CA 1
ATOM 884 C C . ALA A 1 114 ? -4.632 3.790 -13.866 1.00 96.50 114 ALA A C 1
ATOM 886 O O . ALA A 1 114 ? -4.402 3.334 -14.987 1.00 96.50 114 ALA A O 1
ATOM 887 N N . GLU A 1 115 ? -3.666 4.291 -13.093 1.00 97.31 115 GLU A N 1
ATOM 888 C CA . GLU A 1 115 ? -2.266 4.415 -13.504 1.00 97.31 115 GLU A CA 1
ATOM 889 C C . GLU A 1 115 ? -1.337 3.516 -12.682 1.00 97.31 115 GLU A C 1
ATOM 891 O O . GLU A 1 115 ? -1.538 3.290 -11.488 1.00 97.31 115 GLU A O 1
ATOM 896 N N . VAL A 1 116 ? -0.280 3.022 -13.331 1.00 97.88 116 VAL A N 1
ATOM 897 C CA . VAL A 1 116 ? 0.841 2.368 -12.646 1.00 97.88 116 VAL A CA 1
ATOM 898 C C . VAL A 1 116 ? 1.838 3.438 -12.225 1.00 97.88 116 VAL A C 1
ATOM 900 O O . VAL A 1 116 ? 2.291 4.233 -13.048 1.00 97.88 116 VAL A O 1
ATOM 903 N N . ILE A 1 117 ? 2.200 3.431 -10.948 1.00 98.31 117 ILE A N 1
ATOM 904 C CA . ILE A 1 117 ? 3.189 4.330 -10.364 1.00 98.31 117 ILE A CA 1
ATOM 905 C C . ILE A 1 117 ? 4.470 3.526 -10.141 1.00 98.31 117 ILE A C 1
ATOM 907 O O . ILE A 1 117 ? 4.484 2.543 -9.397 1.00 98.31 117 ILE A O 1
ATOM 911 N N . ASP A 1 118 ? 5.548 3.969 -10.784 1.00 98.00 118 ASP A N 1
ATOM 912 C CA . ASP A 1 118 ? 6.866 3.347 -10.705 1.00 98.00 118 ASP A CA 1
ATOM 913 C C . ASP A 1 118 ? 7.921 4.362 -10.245 1.00 98.00 118 ASP A C 1
ATOM 915 O O . ASP A 1 118 ? 8.575 5.038 -11.041 1.00 98.00 118 ASP A O 1
ATOM 919 N N . HIS A 1 119 ? 8.074 4.473 -8.927 1.00 97.88 119 HIS A N 1
ATOM 920 C CA . HIS A 1 119 ? 9.005 5.413 -8.300 1.00 97.88 119 HIS A CA 1
ATOM 921 C C . HIS A 1 119 ? 10.475 4.995 -8.416 1.00 97.88 119 HIS A C 1
ATOM 923 O O . HIS A 1 119 ? 11.364 5.846 -8.366 1.00 97.88 119 HIS A O 1
ATOM 929 N N . ILE A 1 120 ? 10.741 3.691 -8.535 1.00 97.44 120 ILE A N 1
ATOM 930 C CA . ILE A 1 120 ? 12.089 3.112 -8.413 1.00 97.44 120 ILE A CA 1
ATOM 931 C C . ILE A 1 120 ? 12.512 2.289 -9.637 1.00 97.44 120 ILE A C 1
ATOM 933 O O . ILE A 1 120 ? 13.447 1.500 -9.554 1.00 97.44 120 ILE A O 1
ATOM 937 N N . SER A 1 121 ? 11.879 2.533 -10.789 1.00 97.31 121 SER A N 1
ATOM 938 C CA . SER A 1 121 ? 12.168 1.883 -12.077 1.00 97.31 121 SER A CA 1
ATOM 939 C C . SER A 1 121 ? 11.949 0.362 -12.102 1.00 97.31 121 SER A C 1
ATOM 941 O O . SER A 1 121 ? 12.611 -0.332 -12.871 1.00 97.31 121 SER A O 1
ATOM 943 N N . GLY A 1 122 ? 11.001 -0.154 -11.318 1.00 97.19 122 GLY A N 1
ATOM 944 C CA . GLY A 1 122 ? 10.646 -1.571 -11.283 1.00 97.19 122 GLY A CA 1
ATOM 945 C C . GLY A 1 122 ? 10.193 -2.133 -12.628 1.00 97.19 122 GLY A C 1
ATOM 946 O O . GLY A 1 122 ? 10.497 -3.281 -12.923 1.00 97.19 122 GLY A O 1
ATOM 947 N N . ILE A 1 123 ? 9.549 -1.340 -13.492 1.00 97.00 123 ILE A N 1
ATOM 948 C CA . ILE A 1 123 ? 9.115 -1.807 -14.823 1.00 97.00 123 ILE A CA 1
ATOM 949 C C . ILE A 1 123 ? 10.309 -2.219 -15.694 1.00 97.00 123 ILE A C 1
ATOM 951 O O . ILE A 1 123 ? 10.178 -3.109 -16.527 1.00 97.00 123 ILE A O 1
ATOM 955 N N . LYS A 1 124 ? 11.481 -1.595 -15.518 1.00 96.81 124 LYS A N 1
ATOM 956 C CA . LYS A 1 124 ? 12.676 -1.915 -16.320 1.00 96.81 124 LYS A CA 1
ATOM 957 C C . LYS A 1 124 ? 13.288 -3.274 -15.976 1.00 96.81 124 LYS A C 1
ATOM 959 O O . LYS A 1 124 ? 14.076 -3.780 -16.770 1.00 96.81 124 LYS A O 1
ATOM 964 N N . ASP A 1 125 ? 12.936 -3.825 -14.819 1.00 94.25 125 ASP A N 1
ATOM 965 C CA . ASP A 1 125 ? 13.478 -5.076 -14.287 1.00 94.25 125 AS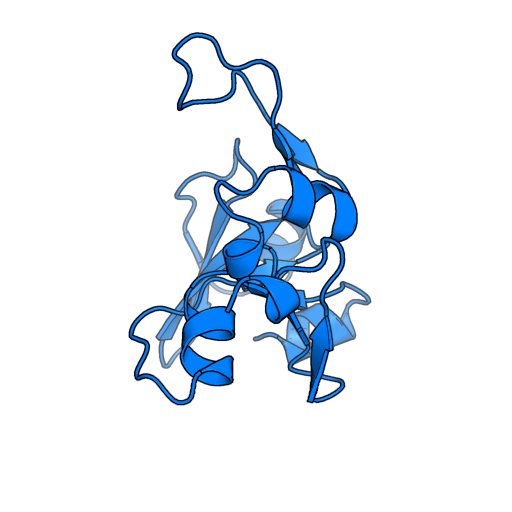P A CA 1
ATOM 966 C C . ASP A 1 125 ? 12.528 -6.275 -14.506 1.00 94.25 125 ASP A C 1
ATOM 968 O O . ASP A 1 125 ? 12.785 -7.371 -14.000 1.00 94.25 125 ASP A O 1
ATOM 972 N N . ILE A 1 126 ? 11.430 -6.067 -15.246 1.00 89.25 126 ILE A N 1
ATOM 973 C CA . ILE A 1 126 ? 10.391 -7.052 -15.594 1.00 89.25 126 ILE A CA 1
ATOM 974 C C . ILE A 1 126 ? 10.532 -7.480 -17.056 1.00 89.25 126 ILE A C 1
ATOM 976 O O . ILE A 1 126 ? 10.460 -8.707 -17.307 1.00 89.25 126 ILE A O 1
#

Sequence (126 aa):
MAIAISQKGFKVYFAGGCVRDAYMGRPFNDIDIATSATPDDLIGLFEKTIDIGKAFGTIVVVTPNAQFEVTTFRKDGDYKDGRHPTGVHFSDDLEDAKRRDFTINGLFFDPISAEVIDHISGIKDI

Foldseek 3Di:
DCVLQVVVVKFKWFFFPCQLQVVVVHDDDATAMEMQQAPVSLVVRAPDKADPDSQQQWIWGDDPVDIYIYGAQWAAADDPPVPHGPGIDHDDLLNSLVRDPAQSRSWIAGPVVRDIDRNPPNVVVD

Radius of gyration: 14.21 Å; chains: 1; bounding box: 38×27×33 Å

Secondary structure (DSSP, 8-state):
-HHHHHHTT--EEEETHHHHHHHTT------EEEESS-HHHHHHH-S-EEEEEGGGTEEEEE-SS-EEEEEE-EEE--BSSSSSBS-EEE--HHHHHHTSSSGGGGEEEETTTTEEEESS-GGGG-

pLDDT: mean 94.85, std 5.14, range [72.69, 98.75]